Protein AF-A0A7S2HCW1-F1 (afdb_monomer_lite)

pLDDT: mean 79.16, std 16.62, range [38.16, 94.81]

Foldseek 3Di:
DDPPPVWDKDKADWDWDADPVRDIDTDIDIDTDVVLVVVCVVDPVNPSVLSVVQVNQVVCCVVVVDDDDSDDDDDPDPDDDPDDDDDDDDDCVPPDDDDDDPPPDDDDDDDDDDDDDDDDDDDDDDDDPDDD

Organism: NCBI:txid3111310

InterPro domains:
  IPR012981 PIH1, N-terminal [PF08190] (4-94)
  IPR050734 PIH1 family, Kintoun subfamily [PTHR22997] (6-120)

Radius of gyration: 25.8 Å; chains: 1; bounding box: 78×32×75 Å

Secondary structure (DSSP, 8-state):
---------EEPPPEEEE-TTS-EEEE--EE--HHHHHHHHH-TTSHHHHHHHHHHHHHHHHHHT----S-----S-S--SSSPPPP----GGGS------------------PPPPPPPPPPP--------

Structure (mmCIF, N/CA/C/O backbone):
data_AF-A0A7S2HCW1-F1
#
_entry.id   AF-A0A7S2HCW1-F1
#
loop_
_atom_site.group_PDB
_atom_site.id
_atom_site.type_symbol
_atom_site.label_atom_id
_atom_site.label_alt_id
_atom_site.label_comp_id
_atom_site.label_asym_id
_atom_site.label_entity_id
_atom_site.label_seq_id
_atom_site.pdbx_PDB_ins_code
_atom_site.Cartn_x
_atom_site.Cartn_y
_atom_site.Cartn_z
_atom_site.occupancy
_atom_site.B_iso_or_equiv
_atom_site.auth_seq_id
_atom_site.auth_comp_id
_atom_site.auth_asym_id
_atom_site.auth_atom_id
_atom_site.pdbx_PDB_model_num
ATOM 1 N N . GLU A 1 1 ? 14.611 14.682 -7.191 1.00 38.16 1 GLU A N 1
ATOM 2 C CA . GLU A 1 1 ? 13.193 14.697 -7.596 1.00 38.16 1 GLU A CA 1
ATOM 3 C C . GLU A 1 1 ? 12.911 13.319 -8.160 1.00 38.16 1 GLU A C 1
ATOM 5 O O . GLU A 1 1 ? 13.551 12.942 -9.131 1.00 38.16 1 GLU A O 1
ATOM 10 N N . MET A 1 2 ? 12.155 12.487 -7.443 1.00 43.69 2 MET A N 1
ATOM 11 C CA . MET A 1 2 ? 11.925 11.106 -7.870 1.00 43.69 2 MET A CA 1
ATOM 12 C C . MET A 1 2 ? 10.852 11.165 -8.953 1.00 43.69 2 MET A C 1
ATOM 14 O O . MET A 1 2 ? 9.729 11.579 -8.669 1.00 43.69 2 MET A O 1
ATOM 18 N N . GLU A 1 3 ? 11.212 10.833 -10.194 1.00 46.31 3 GLU A N 1
ATOM 19 C CA . GLU A 1 3 ? 10.235 10.591 -11.251 1.00 46.31 3 GLU A CA 1
ATOM 20 C C . GLU A 1 3 ? 9.254 9.544 -10.725 1.00 46.31 3 GLU A C 1
ATOM 22 O O . GLU A 1 3 ? 9.598 8.372 -10.561 1.00 46.31 3 GLU A O 1
ATOM 27 N N . CYS A 1 4 ? 8.040 9.981 -10.389 1.00 46.97 4 CYS A N 1
ATOM 28 C CA . CYS A 1 4 ? 6.943 9.082 -10.083 1.00 46.97 4 CYS A CA 1
ATOM 29 C C . CYS A 1 4 ? 6.634 8.306 -11.362 1.00 46.97 4 CYS A C 1
ATOM 31 O O . CYS A 1 4 ? 5.800 8.714 -12.169 1.00 46.97 4 CYS A O 1
ATOM 33 N N . ILE A 1 5 ? 7.325 7.181 -11.557 1.00 63.56 5 ILE A N 1
ATOM 34 C CA . ILE A 1 5 ? 6.871 6.124 -12.447 1.00 63.56 5 ILE A CA 1
ATOM 35 C C . ILE A 1 5 ? 5.423 5.857 -12.044 1.00 63.56 5 ILE A C 1
ATOM 37 O O . ILE A 1 5 ? 5.139 5.499 -10.899 1.00 63.56 5 ILE A O 1
ATOM 41 N N . ASN A 1 6 ? 4.497 6.085 -12.974 1.00 71.12 6 ASN A N 1
ATOM 42 C CA . ASN A 1 6 ? 3.094 5.738 -12.806 1.00 71.12 6 ASN A CA 1
ATOM 43 C C . ASN A 1 6 ? 2.994 4.211 -12.736 1.00 71.12 6 ASN A C 1
ATOM 45 O O . ASN A 1 6 ? 2.762 3.544 -13.742 1.00 71.12 6 ASN A O 1
ATOM 49 N N . VAL A 1 7 ? 3.229 3.650 -11.549 1.00 84.62 7 VAL A N 1
ATOM 50 C CA . VAL A 1 7 ? 3.102 2.217 -11.307 1.00 84.62 7 VAL A CA 1
ATOM 51 C C . VAL A 1 7 ? 1.609 1.887 -11.322 1.00 84.62 7 VAL A C 1
ATOM 53 O O . VAL A 1 7 ? 0.861 2.417 -10.493 1.00 84.62 7 VAL A O 1
ATOM 56 N N . PRO A 1 8 ? 1.139 1.021 -12.236 1.00 88.38 8 PRO A N 1
ATOM 57 C CA . PRO A 1 8 ? -0.231 0.542 -12.185 1.00 88.38 8 PRO A CA 1
ATOM 58 C C . PRO A 1 8 ? -0.424 -0.319 -10.931 1.00 88.38 8 PRO A C 1
ATOM 60 O O . PRO A 1 8 ? 0.322 -1.273 -10.697 1.00 88.38 8 PRO A O 1
ATOM 63 N N . VAL A 1 9 ? -1.444 0.015 -10.136 1.00 90.75 9 VAL A N 1
ATOM 64 C CA . VAL A 1 9 ? -1.814 -0.714 -8.917 1.00 90.75 9 VAL A CA 1
ATOM 65 C C . VAL A 1 9 ? -3.210 -1.304 -9.08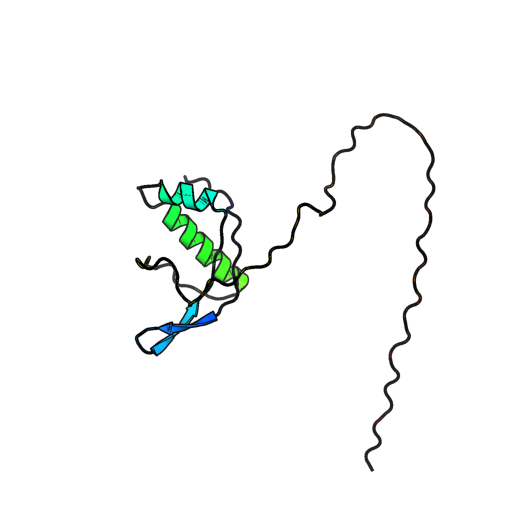5 1.00 90.75 9 VAL A C 1
ATOM 67 O O . VAL A 1 9 ? -4.173 -0.591 -9.370 1.00 90.75 9 VAL A O 1
ATOM 70 N N . SER A 1 10 ? -3.341 -2.610 -8.864 1.00 91.44 10 SER A N 1
ATOM 71 C CA . SER A 1 10 ? -4.642 -3.264 -8.747 1.00 91.44 10 SER A CA 1
ATOM 72 C C . SER A 1 10 ? -5.059 -3.316 -7.281 1.00 91.44 10 SER A C 1
ATOM 74 O O . SER A 1 10 ? -4.382 -3.924 -6.457 1.00 91.44 10 SER A O 1
ATOM 76 N N . VAL A 1 11 ? -6.177 -2.672 -6.945 1.00 92.62 11 VAL A N 1
ATOM 77 C CA . VAL A 1 11 ? -6.712 -2.655 -5.575 1.00 92.62 11 VAL A CA 1
ATOM 78 C C . VAL A 1 11 ? -7.860 -3.651 -5.436 1.00 92.62 11 VAL A C 1
ATOM 80 O O . VAL A 1 11 ? -8.840 -3.593 -6.184 1.00 92.62 11 VAL A O 1
ATOM 83 N N . GLY A 1 12 ? -7.758 -4.543 -4.459 1.00 90.75 12 GLY A N 1
ATOM 84 C CA . GLY A 1 12 ? -8.741 -5.569 -4.129 1.00 90.75 12 GLY A CA 1
ATOM 85 C C . GLY A 1 12 ? -9.890 -5.051 -3.280 1.00 90.75 12 GLY A C 1
ATOM 86 O O . GLY A 1 12 ? -9.839 -3.950 -2.738 1.00 90.75 12 GLY A O 1
ATOM 87 N N . VAL A 1 13 ? -10.929 -5.875 -3.156 1.00 90.75 13 VAL A N 1
ATOM 88 C CA . VAL A 1 13 ? -12.108 -5.571 -2.337 1.00 90.75 13 VAL A CA 1
ATOM 89 C C . VAL A 1 13 ? -11.724 -5.493 -0.859 1.00 90.75 13 VAL A C 1
ATOM 91 O O . VAL A 1 13 ? -10.982 -6.341 -0.367 1.00 90.75 13 VAL A O 1
ATOM 94 N N . GLY A 1 14 ? -12.260 -4.494 -0.153 1.00 89.88 14 GLY A N 1
ATOM 95 C CA . GLY A 1 14 ? -12.089 -4.354 1.290 1.00 89.88 14 GLY A CA 1
ATOM 96 C C . GLY A 1 14 ? -12.726 -5.514 2.050 1.00 89.88 14 GLY A C 1
ATOM 97 O O . GLY A 1 14 ? -13.916 -5.790 1.894 1.00 89.88 14 GLY A O 1
ATOM 98 N N . ARG A 1 15 ? -11.936 -6.193 2.881 1.00 90.62 15 ARG A N 1
ATOM 99 C CA . ARG A 1 15 ? -12.377 -7.324 3.707 1.00 90.62 15 ARG A CA 1
ATOM 100 C C . ARG A 1 15 ? -12.400 -6.939 5.174 1.00 90.62 15 ARG A C 1
ATOM 102 O O . ARG A 1 15 ? -11.415 -6.410 5.680 1.00 90.62 15 ARG A O 1
ATOM 109 N N . LYS A 1 16 ? -13.496 -7.252 5.866 1.00 90.38 16 LYS A N 1
ATOM 110 C CA . LYS A 1 16 ? -13.577 -7.095 7.322 1.00 90.38 16 LYS A CA 1
ATOM 111 C C . LYS A 1 16 ? -12.625 -8.079 8.000 1.00 90.38 16 LYS A C 1
ATOM 113 O O . LYS A 1 16 ? -12.569 -9.250 7.631 1.00 90.38 16 LYS A O 1
ATOM 118 N N . TRP A 1 17 ? -11.886 -7.595 8.983 1.00 87.31 17 TRP A N 1
ATOM 119 C CA . TRP A 1 17 ? -10.928 -8.359 9.766 1.00 87.31 17 TRP A CA 1
ATOM 120 C C . TRP A 1 17 ? -10.956 -7.876 11.214 1.00 87.31 17 TRP A C 1
ATOM 122 O O . TRP A 1 17 ? -11.144 -6.691 11.456 1.00 87.31 17 TRP A O 1
ATOM 132 N N . SER A 1 18 ? -10.726 -8.761 12.177 1.00 89.75 18 SER A N 1
ATOM 133 C CA . SER A 1 18 ? -10.585 -8.377 13.586 1.00 89.75 18 SER A CA 1
ATOM 134 C C . SER A 1 18 ? -9.128 -8.512 14.005 1.00 89.75 18 SER A C 1
ATOM 136 O O . SER A 1 18 ? -8.482 -9.529 13.736 1.00 89.75 18 SER A O 1
ATOM 138 N N . ASP A 1 19 ? -8.570 -7.480 14.632 1.00 83.50 19 ASP A N 1
ATOM 139 C CA . ASP A 1 19 ? -7.219 -7.581 15.179 1.00 83.50 19 ASP A CA 1
ATOM 140 C C . ASP A 1 19 ? -7.176 -8.501 16.412 1.00 83.50 19 ASP A C 1
ATOM 142 O O . ASP A 1 19 ? -8.212 -8.871 16.962 1.00 83.50 19 ASP A O 1
ATOM 146 N N . ALA A 1 20 ? -5.978 -8.847 16.891 1.00 83.06 20 ALA A N 1
ATOM 147 C CA . ALA A 1 20 ? -5.795 -9.669 18.092 1.00 83.06 20 ALA A CA 1
ATOM 148 C C . ALA A 1 20 ? -6.494 -9.093 19.342 1.00 83.06 20 ALA A C 1
ATOM 150 O O . ALA A 1 20 ? -6.797 -9.827 20.277 1.00 83.06 20 ALA A O 1
ATOM 151 N N . LYS A 1 21 ? -6.768 -7.782 19.350 1.00 87.19 21 LYS A N 1
ATOM 152 C CA . LYS A 1 21 ? -7.500 -7.069 20.410 1.00 87.19 21 LYS A CA 1
ATOM 153 C C . LYS A 1 21 ? -9.020 -7.007 20.191 1.00 87.19 21 LYS A C 1
ATOM 155 O O . LYS A 1 21 ? -9.708 -6.331 20.946 1.00 87.19 21 LYS A O 1
ATOM 160 N N . GLY A 1 22 ? -9.542 -7.649 19.146 1.00 84.56 22 GLY A N 1
ATOM 161 C CA . GLY A 1 22 ? -10.968 -7.650 18.806 1.00 84.56 22 GLY A CA 1
ATOM 162 C C . GLY A 1 22 ? -11.467 -6.384 18.103 1.00 84.56 22 GLY A C 1
ATOM 163 O O . GLY A 1 22 ? -12.653 -6.284 17.811 1.00 84.56 22 GLY A O 1
ATOM 164 N N . THR A 1 23 ? -10.594 -5.420 17.800 1.00 89.50 23 THR A N 1
ATOM 165 C CA . THR A 1 23 ? -10.974 -4.211 17.057 1.00 89.50 23 THR A CA 1
ATOM 166 C C . THR A 1 23 ? -11.240 -4.544 15.591 1.00 89.50 23 THR A C 1
ATOM 168 O O . THR A 1 23 ? -10.416 -5.199 14.945 1.00 89.50 23 THR A O 1
ATOM 171 N N . GLU A 1 24 ? -12.375 -4.083 15.065 1.00 90.56 24 GLU A N 1
ATOM 172 C CA . GLU A 1 24 ? -12.711 -4.215 13.649 1.00 90.56 24 GLU A CA 1
ATOM 173 C C . GLU A 1 24 ? -11.764 -3.375 12.782 1.00 90.56 24 GLU A C 1
ATOM 175 O O . GLU A 1 24 ? -11.488 -2.207 13.050 1.00 90.56 24 GLU A O 1
ATOM 180 N N . ALA A 1 25 ? -11.270 -3.987 11.716 1.00 90.19 25 ALA A N 1
ATOM 181 C CA . ALA A 1 25 ? -10.374 -3.414 10.731 1.00 90.19 25 ALA A CA 1
ATOM 182 C C . ALA A 1 25 ? -10.817 -3.839 9.327 1.00 90.19 25 ALA 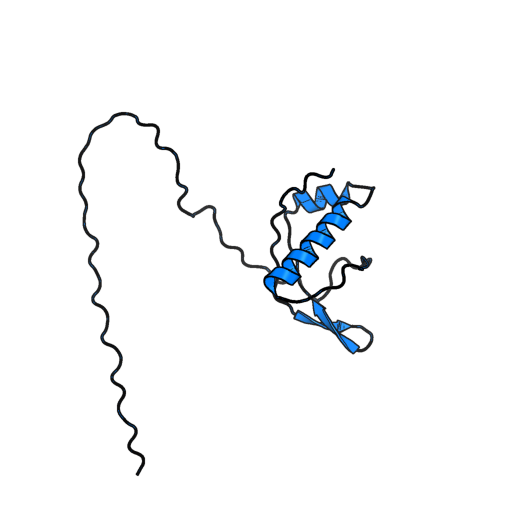A C 1
ATOM 184 O O . ALA A 1 25 ? -11.520 -4.833 9.144 1.00 90.19 25 ALA A O 1
ATOM 185 N N . THR A 1 26 ? -10.388 -3.090 8.313 1.00 91.44 26 THR A N 1
ATOM 186 C CA . THR A 1 26 ? -10.601 -3.459 6.909 1.00 91.44 26 THR A CA 1
ATOM 187 C C . THR A 1 26 ? -9.257 -3.677 6.230 1.00 91.44 26 THR A C 1
ATOM 189 O O . THR A 1 26 ? -8.352 -2.857 6.367 1.00 91.44 26 THR A O 1
ATOM 192 N N . VAL A 1 27 ? -9.124 -4.786 5.507 1.00 92.69 27 VAL A N 1
ATOM 193 C CA . VAL A 1 27 ? -7.916 -5.168 4.770 1.00 92.69 27 VAL A CA 1
ATOM 194 C C . VAL A 1 27 ? -8.157 -4.976 3.278 1.00 92.69 27 VAL A C 1
ATOM 196 O O . VAL A 1 27 ? -9.167 -5.444 2.751 1.00 92.69 27 VAL A O 1
ATOM 199 N N . TYR A 1 28 ? -7.214 -4.319 2.607 1.00 93.12 28 TYR A N 1
ATOM 200 C CA . TYR A 1 28 ? -7.208 -4.118 1.160 1.00 93.12 28 TYR A CA 1
ATOM 201 C C . TYR A 1 28 ? -5.931 -4.707 0.566 1.00 93.12 28 TYR A C 1
ATOM 203 O O . TYR A 1 28 ? -4.837 -4.425 1.050 1.00 93.12 28 TYR A O 1
ATOM 211 N N . ASP A 1 29 ? -6.070 -5.474 -0.513 1.00 93.06 29 ASP A N 1
ATOM 212 C CA . ASP A 1 29 ? -4.928 -6.045 -1.228 1.00 93.06 29 ASP A CA 1
ATOM 213 C C . ASP A 1 29 ? -4.528 -5.115 -2.378 1.00 93.06 29 ASP A C 1
ATOM 215 O O . ASP A 1 29 ? -5.295 -4.943 -3.326 1.00 93.06 29 ASP A O 1
ATOM 219 N N . CYS A 1 30 ? -3.339 -4.520 -2.319 1.00 92.31 30 CYS A N 1
ATOM 220 C CA . CYS A 1 30 ? -2.792 -3.695 -3.399 1.00 92.31 30 CYS A CA 1
ATOM 221 C C . CYS A 1 30 ? -1.702 -4.481 -4.130 1.00 92.31 30 CYS A C 1
ATOM 223 O O . CYS A 1 30 ? -0.658 -4.777 -3.555 1.00 92.31 30 CYS A O 1
ATOM 225 N N . ILE A 1 31 ? -1.958 -4.841 -5.385 1.00 91.69 31 ILE A N 1
ATOM 226 C CA . ILE A 1 31 ? -1.081 -5.680 -6.204 1.00 91.69 31 ILE A CA 1
ATOM 227 C C . ILE A 1 31 ? -0.379 -4.811 -7.242 1.00 91.69 31 ILE A C 1
ATOM 229 O O . ILE A 1 31 ? -1.017 -4.015 -7.934 1.00 91.69 31 ILE A O 1
ATOM 233 N N . VAL A 1 32 ? 0.930 -5.003 -7.370 1.00 91.75 32 VAL A N 1
ATOM 234 C CA . VAL A 1 32 ? 1.790 -4.329 -8.348 1.00 91.75 32 VAL A CA 1
ATOM 235 C C . VAL A 1 32 ? 2.612 -5.348 -9.133 1.00 91.75 32 VAL A C 1
ATOM 237 O O . VAL A 1 32 ? 2.654 -6.530 -8.788 1.00 91.75 32 VAL A O 1
ATOM 240 N N . SER A 1 33 ? 3.265 -4.890 -10.203 1.00 90.56 33 SER A N 1
ATOM 241 C CA . SER A 1 33 ? 4.176 -5.730 -10.984 1.00 90.56 33 SER A CA 1
ATOM 242 C C . SER A 1 33 ? 5.308 -6.284 -10.103 1.00 90.56 33 SER A C 1
ATOM 244 O O . SER A 1 33 ? 5.894 -5.525 -9.324 1.00 90.56 33 SER A O 1
ATOM 246 N N . PRO A 1 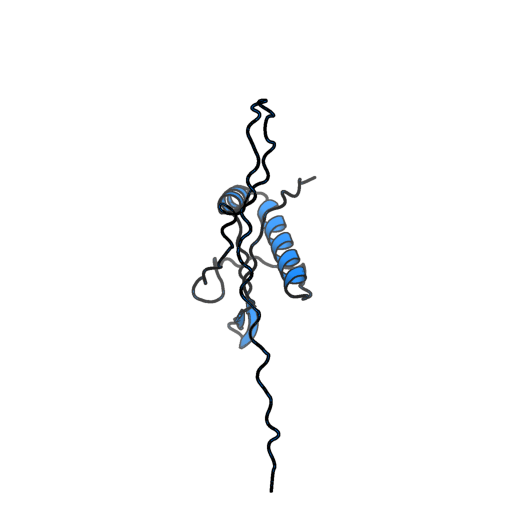34 ? 5.676 -7.571 -10.245 1.00 91.75 34 PRO A N 1
ATOM 247 C CA . PRO A 1 34 ? 6.754 -8.170 -9.460 1.00 91.75 34 PRO A CA 1
ATOM 248 C C . PRO A 1 34 ? 8.101 -7.474 -9.686 1.00 91.75 34 PRO A C 1
ATOM 250 O O . PRO A 1 34 ? 8.885 -7.372 -8.751 1.00 91.75 34 PRO A O 1
ATOM 253 N N . VAL A 1 35 ? 8.348 -6.924 -10.881 1.00 91.50 35 VAL A N 1
ATOM 254 C CA . VAL A 1 35 ? 9.581 -6.172 -11.182 1.00 91.50 35 VAL A CA 1
ATOM 255 C C . VAL A 1 35 ? 9.720 -4.964 -10.250 1.00 91.50 35 VAL A C 1
ATOM 257 O O . VAL A 1 35 ? 10.771 -4.744 -9.655 1.00 91.50 35 VAL A O 1
ATOM 260 N N . VAL A 1 36 ? 8.616 -4.248 -10.024 1.00 90.31 36 VAL A N 1
ATOM 261 C CA . VAL A 1 36 ? 8.579 -3.088 -9.125 1.00 90.31 36 VAL A CA 1
ATOM 262 C C . VAL A 1 36 ? 8.861 -3.500 -7.679 1.00 90.31 36 VAL A C 1
ATOM 264 O O . VAL A 1 36 ? 9.550 -2.780 -6.962 1.00 90.31 36 VAL A O 1
ATOM 267 N N . MET A 1 37 ? 8.384 -4.675 -7.251 1.00 90.31 37 MET A N 1
ATOM 268 C CA . MET A 1 37 ? 8.721 -5.214 -5.927 1.00 90.31 37 MET A CA 1
ATOM 269 C C . MET A 1 37 ? 10.199 -5.559 -5.817 1.00 90.31 37 MET A C 1
ATOM 271 O O . MET A 1 37 ? 10.834 -5.160 -4.845 1.00 90.31 37 MET A O 1
ATOM 275 N N . THR A 1 38 ? 10.770 -6.222 -6.825 1.00 91.94 38 THR A N 1
ATOM 276 C CA . THR A 1 38 ? 12.195 -6.570 -6.799 1.00 91.94 38 THR A CA 1
ATOM 277 C C . THR A 1 38 ? 13.095 -5.341 -6.757 1.00 91.94 38 THR A C 1
ATOM 279 O O . THR A 1 38 ? 14.130 -5.368 -6.099 1.00 91.94 38 THR A O 1
ATOM 282 N N . ASP A 1 39 ? 12.713 -4.249 -7.417 1.00 89.62 39 ASP A N 1
ATOM 283 C CA . ASP A 1 39 ? 13.502 -3.018 -7.406 1.00 89.62 39 ASP A CA 1
ATOM 284 C C . ASP A 1 39 ? 13.340 -2.256 -6.088 1.00 89.62 39 ASP A C 1
ATOM 286 O O . ASP A 1 39 ? 14.327 -1.783 -5.525 1.00 89.62 39 ASP A O 1
ATOM 290 N N . ALA A 1 40 ? 12.131 -2.236 -5.521 1.00 88.62 40 ALA A N 1
ATOM 291 C CA . ALA A 1 40 ? 11.893 -1.674 -4.196 1.00 88.62 40 ALA A CA 1
ATOM 292 C C . ALA A 1 40 ? 12.603 -2.456 -3.078 1.00 88.62 40 ALA A C 1
ATOM 294 O O . ALA A 1 40 ? 12.969 -1.877 -2.059 1.00 88.62 40 ALA A O 1
ATOM 295 N N . GLU A 1 41 ? 12.801 -3.765 -3.233 1.00 88.62 41 GLU A N 1
ATOM 296 C CA . GLU A 1 41 ? 13.553 -4.591 -2.283 1.00 88.62 41 GLU A CA 1
ATOM 297 C C . GLU A 1 41 ? 15.062 -4.345 -2.327 1.00 88.62 41 GLU A C 1
ATOM 299 O O . GLU A 1 41 ? 15.705 -4.421 -1.280 1.00 88.62 41 GLU A O 1
ATOM 304 N N . LYS A 1 42 ? 15.614 -4.026 -3.504 1.00 90.75 42 LYS A N 1
ATOM 305 C CA . LYS A 1 42 ? 17.034 -3.674 -3.675 1.00 90.75 42 LYS A CA 1
ATOM 306 C C . LYS A 1 42 ? 17.363 -2.285 -3.128 1.00 90.75 42 LYS A C 1
ATOM 308 O O . LYS A 1 42 ? 18.516 -2.036 -2.782 1.00 90.75 42 LYS A O 1
ATOM 313 N N . ASP A 1 43 ? 16.381 -1.387 -3.062 1.00 88.81 43 ASP A N 1
ATOM 314 C CA . ASP A 1 43 ? 16.563 -0.051 -2.501 1.00 88.81 43 ASP A CA 1
ATOM 315 C C . ASP A 1 43 ? 16.755 -0.105 -0.976 1.00 88.81 43 ASP A C 1
ATOM 317 O O . ASP A 1 43 ? 15.830 -0.361 -0.199 1.00 88.81 43 ASP A O 1
ATOM 321 N N . THR A 1 44 ? 17.980 0.178 -0.538 1.00 87.81 44 THR A N 1
ATOM 322 C CA . THR A 1 44 ? 18.369 0.205 0.877 1.00 87.81 44 THR A CA 1
ATOM 323 C C . THR A 1 44 ? 17.918 1.471 1.599 1.00 87.81 44 THR A C 1
ATOM 325 O O . THR A 1 44 ? 17.834 1.466 2.827 1.00 87.81 44 THR A O 1
ATOM 328 N N . THR A 1 45 ? 17.598 2.545 0.870 1.00 87.69 45 THR A N 1
ATOM 329 C CA . THR A 1 45 ? 17.137 3.810 1.462 1.00 87.69 45 THR A CA 1
ATOM 330 C C . THR A 1 45 ? 15.693 3.724 1.955 1.00 87.69 45 THR A C 1
ATOM 332 O O . THR A 1 45 ? 15.286 4.499 2.817 1.00 87.69 45 THR A O 1
ATOM 335 N N . GLY A 1 46 ? 14.916 2.771 1.425 1.00 84.12 46 GLY A N 1
ATOM 336 C CA . GLY A 1 46 ? 13.503 2.582 1.746 1.00 84.12 46 GLY A CA 1
ATOM 337 C C . GLY A 1 46 ? 12.571 3.608 1.097 1.00 84.12 46 GLY A C 1
ATOM 338 O O . GLY A 1 46 ? 11.360 3.525 1.306 1.00 84.12 46 GLY A O 1
ATOM 339 N N . THR A 1 47 ? 13.097 4.533 0.288 1.00 88.00 47 THR A N 1
ATOM 340 C CA . THR A 1 47 ? 12.295 5.554 -0.401 1.00 88.00 47 THR A CA 1
ATOM 341 C C . THR A 1 47 ? 11.350 4.938 -1.426 1.00 88.00 47 THR A C 1
ATOM 343 O O . THR A 1 47 ? 10.184 5.327 -1.487 1.00 88.00 47 THR A O 1
ATOM 346 N N . ALA A 1 48 ? 11.785 3.910 -2.159 1.00 88.44 48 ALA A N 1
ATOM 347 C CA . ALA A 1 48 ? 10.924 3.196 -3.099 1.00 88.44 48 ALA A CA 1
ATOM 348 C C . ALA A 1 48 ? 9.742 2.512 -2.389 1.00 88.44 48 ALA A C 1
ATOM 350 O O . ALA A 1 48 ? 8.600 2.593 -2.845 1.00 88.44 48 ALA A O 1
ATOM 351 N N . LYS A 1 49 ? 9.996 1.875 -1.237 1.00 88.81 49 LYS A N 1
ATOM 352 C CA . LYS A 1 49 ? 8.950 1.221 -0.431 1.00 88.81 49 LYS A CA 1
ATOM 353 C C . LYS A 1 49 ? 7.969 2.233 0.153 1.00 88.81 49 LYS A C 1
ATOM 355 O O . LYS A 1 49 ? 6.766 1.974 0.138 1.00 88.81 49 LYS A O 1
ATOM 360 N N . ASP A 1 50 ? 8.465 3.372 0.634 1.00 90.94 50 ASP A N 1
ATOM 361 C CA . ASP A 1 50 ? 7.614 4.445 1.150 1.00 90.94 50 ASP A CA 1
ATOM 362 C C . ASP A 1 50 ? 6.719 5.030 0.049 1.00 90.94 50 ASP A C 1
ATOM 364 O O . ASP A 1 50 ? 5.497 5.087 0.208 1.00 90.94 50 ASP A O 1
ATOM 368 N N . GLY A 1 51 ? 7.294 5.339 -1.116 1.00 90.50 51 GLY A N 1
ATOM 369 C CA . GLY A 1 51 ? 6.544 5.811 -2.280 1.00 90.50 51 GLY A CA 1
ATOM 370 C C . GLY A 1 51 ? 5.442 4.838 -2.714 1.00 90.50 51 GLY A C 1
ATOM 371 O O . GLY A 1 51 ? 4.312 5.253 -2.970 1.00 90.50 51 GLY A O 1
ATOM 372 N N . LEU A 1 52 ? 5.720 3.531 -2.716 1.00 91.56 52 LEU A N 1
ATOM 373 C CA . LEU A 1 52 ? 4.724 2.499 -3.028 1.00 91.56 52 LEU A CA 1
ATOM 374 C C . LEU A 1 52 ? 3.578 2.443 -2.014 1.00 91.56 52 LEU A C 1
ATOM 376 O O . LEU A 1 52 ? 2.423 2.267 -2.403 1.00 91.56 52 LEU A O 1
ATOM 380 N N . CYS A 1 53 ? 3.870 2.612 -0.726 1.00 92.50 53 CYS A N 1
ATOM 381 C CA . CYS A 1 53 ? 2.840 2.637 0.310 1.00 92.50 53 CYS A CA 1
ATOM 382 C C . CYS A 1 53 ? 1.957 3.881 0.187 1.00 92.50 53 CYS A C 1
ATOM 384 O O . CYS A 1 53 ? 0.732 3.776 0.251 1.00 92.50 53 CYS A O 1
ATOM 386 N N . GLN A 1 54 ? 2.555 5.049 -0.055 1.00 92.75 54 GLN A N 1
ATOM 387 C CA . GLN A 1 54 ? 1.811 6.287 -0.290 1.00 92.75 54 GLN A CA 1
ATOM 388 C C . GLN A 1 54 ? 0.916 6.185 -1.528 1.00 92.75 54 GLN A C 1
ATOM 390 O O . GLN A 1 54 ? -0.245 6.608 -1.489 1.00 92.75 54 GLN A O 1
ATOM 395 N N . LEU A 1 55 ? 1.428 5.569 -2.596 1.00 92.25 55 LEU A N 1
ATOM 396 C CA . LEU A 1 55 ? 0.670 5.291 -3.808 1.00 92.25 55 LEU A CA 1
ATOM 397 C C . LEU A 1 55 ? -0.513 4.361 -3.511 1.00 92.25 55 LEU A C 1
ATOM 399 O O . LEU A 1 55 ? -1.648 4.685 -3.852 1.00 92.25 55 LEU A O 1
ATOM 403 N N . ALA A 1 56 ? -0.281 3.244 -2.820 1.00 92.94 56 ALA A N 1
ATOM 404 C CA . ALA A 1 56 ? -1.333 2.304 -2.440 1.00 92.94 56 ALA A CA 1
ATOM 405 C C . ALA A 1 56 ? -2.441 2.978 -1.611 1.00 92.94 56 ALA A C 1
ATOM 407 O O . ALA A 1 56 ? -3.622 2.812 -1.922 1.00 92.94 56 ALA A O 1
ATOM 408 N N . LEU A 1 57 ? -2.076 3.800 -0.620 1.00 94.25 57 LEU A N 1
ATOM 409 C CA . LEU A 1 57 ? -3.033 4.587 0.166 1.00 94.25 57 LEU A CA 1
ATOM 410 C C . LEU A 1 57 ? -3.874 5.498 -0.737 1.00 94.25 57 LEU A C 1
ATOM 412 O O . LEU A 1 57 ? -5.099 5.487 -0.644 1.00 94.25 57 LEU A O 1
ATOM 416 N N . GLN A 1 58 ? -3.240 6.224 -1.663 1.00 93.56 58 GLN A N 1
ATOM 417 C CA . GLN A 1 58 ? -3.936 7.108 -2.601 1.00 93.56 58 GLN A CA 1
ATOM 418 C C . GLN A 1 58 ? -4.947 6.359 -3.483 1.00 93.56 58 GLN A C 1
ATOM 420 O O . GLN A 1 58 ? -6.067 6.836 -3.694 1.00 93.56 58 GLN A O 1
ATOM 425 N N . TYR A 1 59 ? -4.579 5.183 -3.996 1.00 93.44 59 TYR A N 1
ATOM 426 C CA . TYR A 1 59 ? -5.478 4.370 -4.816 1.00 93.44 59 TYR A CA 1
ATOM 427 C C . TYR A 1 59 ? -6.665 3.830 -4.013 1.00 93.44 59 TYR A C 1
ATOM 429 O O . TYR A 1 59 ? -7.787 3.828 -4.522 1.00 93.44 59 TYR A O 1
ATOM 437 N N . VAL A 1 60 ? -6.453 3.402 -2.764 1.00 94.75 60 VAL A N 1
ATOM 438 C CA . VAL A 1 60 ? -7.540 2.939 -1.885 1.00 94.75 60 VAL A CA 1
ATOM 439 C C . VAL A 1 60 ? -8.504 4.082 -1.569 1.00 94.75 60 VAL A C 1
ATOM 441 O O . VAL A 1 60 ? -9.714 3.903 -1.712 1.00 94.75 60 VAL A O 1
ATOM 444 N N . GLU A 1 61 ? -7.993 5.263 -1.210 1.00 94.81 61 GLU A N 1
ATOM 445 C CA . GLU A 1 61 ? -8.820 6.451 -0.961 1.00 94.81 61 GLU A CA 1
ATOM 446 C C . GLU A 1 61 ? -9.659 6.821 -2.183 1.00 94.81 61 GLU A C 1
ATOM 448 O O . GLU A 1 61 ? -10.862 7.039 -2.065 1.00 94.81 61 GLU A O 1
ATOM 453 N N . THR A 1 62 ? -9.046 6.828 -3.369 1.00 93.81 62 THR A N 1
ATOM 454 C CA . THR A 1 62 ? -9.734 7.189 -4.616 1.00 93.81 62 THR A CA 1
ATOM 455 C C . THR A 1 62 ? -10.795 6.153 -4.989 1.00 93.81 62 THR A C 1
ATOM 457 O O . THR A 1 62 ? -11.903 6.510 -5.383 1.00 93.81 62 THR A O 1
ATOM 460 N N . LYS A 1 63 ? -10.488 4.858 -4.847 1.00 94.12 63 LYS A N 1
ATOM 461 C CA . LYS A 1 63 ? -11.387 3.770 -5.255 1.00 94.12 63 LYS A CA 1
ATOM 462 C C . LYS A 1 63 ? -12.581 3.599 -4.321 1.00 94.12 63 LYS A C 1
ATOM 464 O O . LYS A 1 63 ? -13.678 3.310 -4.792 1.00 94.12 63 LYS A O 1
ATOM 469 N N . TYR A 1 64 ? -12.366 3.742 -3.016 1.00 94.62 64 TYR A N 1
ATOM 470 C CA . TYR A 1 64 ? -13.397 3.509 -2.002 1.00 94.62 64 TYR A CA 1
ATOM 471 C C . TYR A 1 64 ? -13.961 4.796 -1.397 1.00 94.62 64 TYR A C 1
ATOM 473 O O . TYR A 1 64 ? -14.848 4.718 -0.553 1.00 94.62 64 TYR A O 1
ATOM 481 N N . SER A 1 65 ? -13.486 5.969 -1.831 1.00 93.38 65 SER A N 1
ATOM 482 C CA . SER A 1 65 ? -13.878 7.277 -1.282 1.00 93.38 65 SER A CA 1
ATOM 483 C C . SER A 1 65 ? -13.726 7.356 0.243 1.00 93.38 65 SER A C 1
ATOM 485 O O . SER A 1 65 ? -14.526 7.981 0.935 1.00 93.38 65 SER A O 1
ATOM 487 N N . VAL A 1 66 ? -12.692 6.700 0.775 1.00 93.06 66 VAL A N 1
ATOM 488 C CA . VAL A 1 66 ? -12.355 6.705 2.205 1.00 93.06 66 VAL A CA 1
ATOM 489 C C . VAL A 1 66 ? -11.226 7.695 2.479 1.00 93.06 66 VAL A C 1
ATOM 491 O O . VAL A 1 66 ? -10.468 8.046 1.579 1.00 93.06 66 VAL A O 1
ATOM 494 N N . ARG A 1 67 ? -11.099 8.142 3.731 1.00 93.81 67 ARG A N 1
ATOM 495 C CA . ARG A 1 67 ? -9.958 8.941 4.197 1.00 93.81 67 ARG A CA 1
ATOM 496 C C . ARG A 1 67 ? -9.046 8.061 5.040 1.00 93.81 67 ARG A C 1
ATOM 498 O O . ARG A 1 67 ? -9.512 7.480 6.018 1.00 93.81 67 ARG A O 1
ATOM 505 N N . LEU A 1 68 ? -7.776 7.955 4.660 1.00 93.44 68 LEU A N 1
ATOM 506 C CA . LEU A 1 68 ? -6.766 7.182 5.374 1.00 93.44 68 LEU A CA 1
ATOM 507 C C . LEU A 1 68 ? -5.725 8.123 5.986 1.00 93.44 68 LEU A C 1
ATOM 509 O O . LEU A 1 68 ? -5.390 9.169 5.428 1.00 93.44 68 LEU A O 1
ATOM 513 N N . ASP A 1 69 ? -5.202 7.746 7.151 1.00 93.81 69 ASP A N 1
ATOM 514 C CA . ASP A 1 69 ? -4.068 8.456 7.736 1.00 93.81 69 ASP A CA 1
ATOM 515 C C . ASP A 1 69 ? -2.804 8.158 6.916 1.00 93.81 69 ASP A C 1
ATOM 517 O O . ASP A 1 69 ? -2.536 7.019 6.527 1.00 93.81 69 ASP A O 1
ATOM 521 N N . ARG A 1 70 ? -2.014 9.198 6.655 1.00 92.38 70 ARG A N 1
ATOM 522 C CA . ARG A 1 70 ? -0.728 9.098 5.957 1.00 92.38 70 ARG A CA 1
ATOM 523 C C . ARG A 1 70 ? 0.397 8.652 6.880 1.00 92.38 70 ARG A C 1
ATOM 525 O O . ARG A 1 70 ? 1.466 8.284 6.405 1.00 92.38 70 ARG A O 1
ATOM 532 N N . ARG A 1 71 ? 0.167 8.640 8.191 1.00 93.00 71 ARG A N 1
ATOM 533 C CA . ARG A 1 71 ? 1.073 8.044 9.171 1.00 93.00 71 ARG A CA 1
ATOM 534 C C . ARG A 1 71 ? 0.808 6.547 9.244 1.00 93.00 71 ARG A C 1
ATOM 536 O O . ARG A 1 71 ? -0.181 6.107 9.821 1.00 93.00 71 ARG A O 1
ATOM 543 N N . TYR A 1 72 ? 1.719 5.756 8.693 1.00 92.62 72 TYR A N 1
ATOM 544 C CA . TYR A 1 72 ? 1.615 4.301 8.707 1.00 92.62 72 TYR A CA 1
ATOM 545 C C . TYR A 1 72 ? 2.884 3.654 9.272 1.00 92.62 72 TYR A C 1
ATOM 547 O O . TYR A 1 72 ? 3.919 4.291 9.467 1.00 92.62 72 TYR A O 1
ATOM 555 N N . LYS A 1 73 ? 2.781 2.361 9.582 1.00 91.56 73 LYS A N 1
ATOM 556 C CA . LYS A 1 73 ? 3.906 1.508 9.976 1.00 91.56 73 LYS A CA 1
ATOM 557 C C . LYS A 1 73 ? 3.908 0.277 9.090 1.00 91.56 73 LYS A C 1
ATOM 559 O O . LYS A 1 73 ? 2.839 -0.221 8.752 1.00 91.56 73 LYS A O 1
ATOM 564 N N . LEU A 1 74 ? 5.095 -0.232 8.780 1.00 89.12 74 LEU A N 1
ATOM 565 C CA . LEU A 1 74 ? 5.272 -1.488 8.058 1.00 89.12 74 LEU A CA 1
ATOM 566 C C 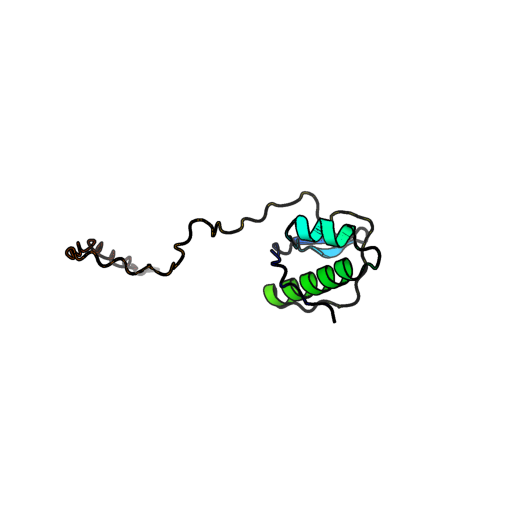. LEU A 1 74 ? 5.469 -2.633 9.060 1.00 89.12 74 LEU A C 1
ATOM 568 O O . LEU A 1 74 ? 6.500 -2.680 9.738 1.00 89.12 74 LEU A O 1
ATOM 572 N N . PRO A 1 75 ? 4.492 -3.545 9.212 1.00 89.00 75 PRO A N 1
ATOM 573 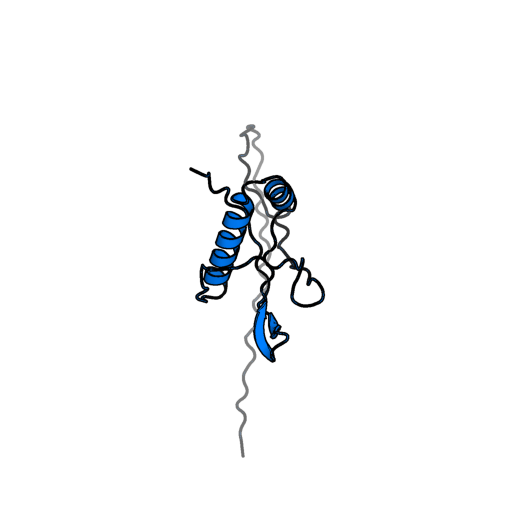C CA . PRO A 1 75 ? 4.668 -4.732 10.035 1.00 89.00 75 PRO A CA 1
ATOM 574 C C . PRO A 1 75 ? 5.720 -5.665 9.425 1.00 89.00 75 PRO A C 1
ATOM 576 O O . PRO A 1 75 ? 5.900 -5.707 8.214 1.00 89.00 75 PRO A O 1
ATOM 579 N N . LYS A 1 76 ? 6.357 -6.495 10.260 1.00 86.94 76 LYS A N 1
ATOM 580 C CA . LYS A 1 76 ? 7.252 -7.571 9.785 1.00 86.94 76 LYS A CA 1
ATOM 581 C C . LYS A 1 76 ? 6.502 -8.738 9.122 1.00 86.94 76 LYS A C 1
ATOM 583 O O . LYS A 1 76 ? 7.129 -9.635 8.573 1.00 86.94 76 LYS A O 1
ATOM 588 N N . ALA A 1 77 ? 5.174 -8.758 9.226 1.00 85.69 77 ALA A N 1
ATOM 589 C CA . ALA A 1 77 ? 4.341 -9.774 8.599 1.00 85.69 77 ALA A CA 1
ATOM 590 C C . ALA A 1 77 ? 4.265 -9.538 7.085 1.00 85.69 77 ALA A C 1
ATOM 592 O O . ALA A 1 77 ? 4.028 -8.415 6.653 1.00 85.69 77 ALA A O 1
ATOM 593 N N . GLN A 1 78 ? 4.413 -10.604 6.296 1.00 86.25 78 GLN A N 1
ATOM 594 C CA . GLN A 1 78 ? 4.365 -10.521 4.832 1.00 86.25 78 GLN A CA 1
ATOM 595 C C . GLN A 1 78 ? 2.952 -10.279 4.290 1.00 86.25 78 GLN A C 1
ATOM 597 O O . GLN A 1 78 ? 2.789 -9.647 3.252 1.00 86.25 78 GLN A O 1
ATOM 602 N N . TYR A 1 79 ? 1.925 -10.785 4.977 1.00 89.00 79 TYR A N 1
ATOM 603 C CA . TYR A 1 79 ? 0.544 -10.679 4.523 1.00 89.00 79 TYR A CA 1
ATOM 604 C C . TYR A 1 79 ? -0.441 -10.691 5.696 1.00 89.00 79 TYR A C 1
ATOM 606 O O . TYR A 1 79 ? -0.195 -11.313 6.732 1.00 89.00 79 TYR A O 1
ATOM 614 N N . LYS A 1 80 ? -1.573 -10.000 5.528 1.00 87.38 80 LYS A N 1
ATOM 615 C CA . LYS A 1 80 ? -2.673 -9.917 6.499 1.00 87.38 80 LYS A CA 1
ATOM 616 C C . LYS A 1 80 ? -3.969 -10.334 5.802 1.00 87.38 80 LYS A C 1
ATOM 618 O O . LYS A 1 80 ? -4.190 -9.960 4.659 1.00 87.38 80 LYS A O 1
ATOM 623 N N . GLY A 1 81 ? -4.845 -11.064 6.497 1.00 78.00 81 GLY A N 1
ATOM 624 C CA . GLY A 1 81 ? -6.177 -11.406 5.971 1.00 78.00 81 GLY A CA 1
ATOM 625 C C . GLY A 1 81 ? -6.349 -12.834 5.435 1.00 78.00 81 GLY A C 1
ATOM 626 O O . GLY A 1 81 ? -7.200 -13.058 4.577 1.00 78.00 81 GLY A O 1
ATOM 627 N N . GLY A 1 82 ? -5.579 -13.806 5.938 1.00 81.31 82 GLY A N 1
ATOM 628 C CA . GLY A 1 82 ? -5.764 -15.229 5.619 1.00 81.31 82 GLY A CA 1
ATOM 629 C C . GLY A 1 82 ? -5.133 -15.635 4.278 1.00 81.31 82 GLY A C 1
ATOM 630 O O . GLY A 1 82 ? -3.994 -15.251 4.031 1.00 81.31 82 GLY A O 1
ATOM 631 N N . PRO A 1 83 ? -5.801 -16.433 3.425 1.00 84.00 83 PRO A N 1
ATOM 632 C CA . PRO A 1 83 ? -5.285 -16.767 2.098 1.00 84.00 83 PRO A CA 1
ATOM 633 C C . PRO A 1 83 ? -5.334 -15.568 1.132 1.00 84.00 83 PRO A C 1
ATOM 635 O O . PRO A 1 83 ? -6.172 -14.664 1.251 1.00 84.00 83 PRO A O 1
ATOM 638 N N . VAL A 1 84 ? -4.420 -15.558 0.157 1.00 85.06 84 VAL A N 1
ATOM 639 C CA . VAL A 1 84 ? -4.380 -14.557 -0.921 1.00 85.06 84 VAL A CA 1
ATOM 640 C C . VAL A 1 84 ? -5.505 -14.840 -1.913 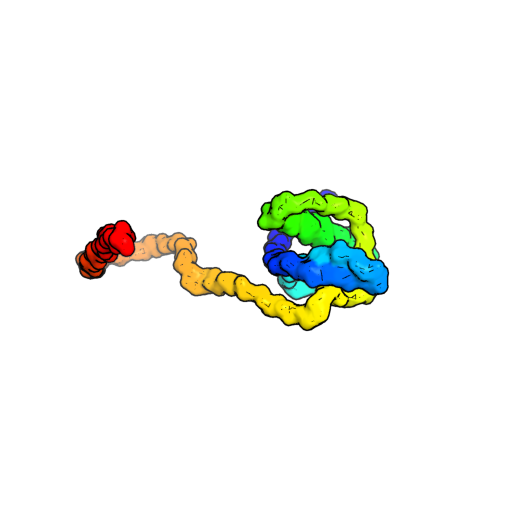1.00 85.06 84 VAL A C 1
ATOM 642 O O . VAL A 1 84 ? -5.583 -15.931 -2.474 1.00 85.06 84 VAL A O 1
ATOM 645 N N . ILE A 1 85 ? -6.390 -13.862 -2.120 1.00 84.19 85 ILE A N 1
ATOM 646 C CA . ILE A 1 85 ? -7.505 -13.987 -3.065 1.00 84.19 85 ILE A CA 1
ATOM 647 C C . ILE A 1 85 ? -7.035 -13.509 -4.444 1.00 84.19 85 ILE A C 1
ATOM 649 O O . ILE A 1 85 ? -6.515 -12.396 -4.553 1.00 84.19 85 ILE A O 1
ATOM 653 N N . PRO A 1 86 ? -7.231 -14.300 -5.514 1.00 85.75 86 PRO A N 1
ATOM 654 C CA . PRO A 1 86 ? -6.847 -13.878 -6.852 1.00 85.75 86 PRO A CA 1
ATOM 655 C C . PRO A 1 86 ? -7.699 -12.690 -7.317 1.00 85.75 86 PRO A C 1
ATOM 657 O O . PRO A 1 86 ? -8.929 -12.719 -7.254 1.00 85.75 86 PRO A O 1
ATOM 660 N N . GLN A 1 87 ? -7.045 -11.654 -7.841 1.00 85.75 87 GLN A N 1
ATOM 661 C CA . GLN A 1 87 ? -7.716 -10.526 -8.485 1.00 85.75 87 GLN A CA 1
ATOM 662 C C . GLN A 1 87 ? -7.820 -10.782 -9.988 1.00 85.75 87 GLN A C 1
ATOM 664 O O . GLN A 1 87 ? -6.816 -10.977 -10.671 1.00 85.75 87 GLN A O 1
ATOM 669 N N . ARG A 1 88 ? -9.048 -10.790 -10.519 1.00 83.50 88 ARG A N 1
ATOM 670 C CA . ARG A 1 88 ? -9.282 -10.951 -11.959 1.00 83.50 88 ARG A CA 1
ATOM 671 C C . ARG A 1 88 ? -9.085 -9.605 -12.649 1.00 83.50 88 ARG A C 1
ATOM 673 O O . ARG A 1 88 ? -9.887 -8.693 -12.461 1.00 83.50 88 ARG A O 1
ATOM 680 N N . VAL A 1 89 ? -8.032 -9.504 -13.451 1.00 81.25 89 VAL A N 1
ATOM 681 C CA . VAL A 1 89 ? -7.744 -8.335 -14.289 1.00 81.25 89 VAL A CA 1
ATOM 682 C C . VAL A 1 89 ? -8.216 -8.623 -15.715 1.00 81.25 89 VAL A C 1
ATOM 684 O O . VAL A 1 89 ? -8.244 -9.778 -16.145 1.00 81.25 89 VAL A O 1
ATOM 687 N N . ARG A 1 90 ? -8.648 -7.585 -16.437 1.00 82.19 90 ARG A N 1
ATOM 688 C CA . ARG A 1 90 ? -9.023 -7.721 -17.848 1.00 82.19 90 ARG A CA 1
ATOM 689 C C . ARG A 1 90 ? -7.777 -8.001 -18.684 1.00 82.19 90 ARG A C 1
ATOM 691 O O . ARG A 1 90 ? -6.767 -7.323 -18.526 1.00 82.19 90 ARG A O 1
ATOM 698 N N . ASP A 1 91 ? -7.876 -8.987 -19.569 1.00 82.50 91 ASP A N 1
ATOM 699 C CA . ASP A 1 91 ? -6.852 -9.262 -20.572 1.00 82.50 91 ASP A CA 1
ATOM 700 C C . ASP A 1 91 ? -6.978 -8.234 -21.704 1.00 82.50 91 ASP A C 1
ATOM 702 O O . ASP A 1 91 ? -7.862 -8.337 -22.555 1.00 82.50 91 ASP A O 1
ATOM 706 N N . VAL A 1 92 ? -6.115 -7.219 -21.665 1.00 81.94 92 VAL A N 1
ATOM 707 C CA . VAL A 1 92 ? -6.064 -6.135 -22.659 1.00 81.94 92 VAL A CA 1
ATOM 708 C C . VAL A 1 92 ? -5.273 -6.526 -23.910 1.00 81.94 92 VAL A C 1
ATOM 710 O O . VAL A 1 92 ? -5.319 -5.827 -24.916 1.00 81.94 92 VAL A O 1
ATOM 713 N N . SER A 1 93 ? -4.572 -7.667 -23.907 1.00 80.25 93 SER A N 1
ATOM 714 C CA . SER A 1 93 ? -3.766 -8.106 -25.055 1.00 80.25 93 SER A CA 1
ATOM 715 C C . SER A 1 93 ? -4.613 -8.475 -26.274 1.00 80.25 93 SER A C 1
ATOM 717 O O . SER A 1 93 ? -4.100 -8.526 -27.388 1.00 80.25 93 SER A O 1
ATOM 719 N N . LYS A 1 94 ? -5.907 -8.735 -26.068 1.00 80.94 94 LYS A N 1
ATOM 720 C CA . LYS A 1 94 ? -6.875 -9.063 -27.124 1.00 80.94 94 LYS A CA 1
ATOM 721 C C . LYS A 1 94 ? -7.739 -7.871 -27.534 1.00 80.94 94 LYS A C 1
ATOM 723 O O . LYS A 1 94 ? -8.612 -8.030 -28.387 1.00 80.94 94 LYS A O 1
ATOM 728 N N . GLU A 1 95 ? -7.544 -6.704 -26.922 1.00 83.69 95 GLU A N 1
ATOM 729 C CA . GLU A 1 95 ? -8.282 -5.502 -27.296 1.00 83.69 95 GLU A CA 1
ATOM 730 C C . GLU A 1 95 ? -7.772 -4.972 -28.647 1.00 83.69 95 GLU A C 1
ATOM 732 O O . GLU A 1 95 ? -6.567 -5.005 -28.912 1.00 83.69 95 GLU A O 1
ATOM 737 N N . PRO A 1 96 ? -8.669 -4.516 -29.542 1.00 84.00 96 PRO A N 1
ATOM 738 C CA . PRO A 1 96 ? -8.276 -4.025 -30.855 1.00 84.00 96 PRO A CA 1
ATOM 739 C C . PRO A 1 96 ? -7.393 -2.784 -30.701 1.00 84.00 96 PRO A C 1
ATOM 741 O O . PRO A 1 96 ? -7.856 -1.717 -30.297 1.00 84.00 96 PRO A O 1
ATOM 744 N N . ARG A 1 97 ? -6.108 -2.929 -31.033 1.00 84.94 97 ARG A N 1
ATOM 745 C CA . ARG A 1 97 ? -5.145 -1.831 -31.039 1.00 84.94 97 ARG A CA 1
ATOM 746 C C . ARG A 1 97 ? -5.266 -1.068 -32.351 1.00 84.94 97 ARG A C 1
ATOM 748 O O . ARG A 1 97 ? -5.200 -1.654 -33.427 1.00 84.94 97 ARG A O 1
ATOM 755 N N . ILE A 1 98 ? -5.439 0.244 -32.258 1.00 83.44 98 ILE A N 1
ATOM 756 C CA . ILE A 1 98 ? -5.349 1.123 -33.422 1.00 83.44 98 ILE A CA 1
ATOM 757 C C . ILE A 1 98 ? -3.862 1.233 -33.774 1.00 83.44 98 ILE A C 1
ATOM 759 O O . ILE A 1 98 ? -3.075 1.741 -32.977 1.00 83.44 98 ILE A O 1
ATOM 763 N N . GLU A 1 99 ? -3.479 0.718 -34.940 1.00 84.81 99 GLU A N 1
ATOM 764 C CA . GLU A 1 99 ? -2.136 0.856 -35.508 1.00 84.81 99 GLU A CA 1
ATOM 765 C C . GLU A 1 99 ? -2.188 1.744 -36.753 1.00 84.81 99 GLU A C 1
ATOM 767 O O . GLU A 1 99 ? -3.146 1.704 -37.529 1.00 84.81 99 GLU A O 1
ATOM 772 N N . GLU A 1 100 ? -1.155 2.564 -36.945 1.00 83.31 100 GLU A N 1
ATOM 773 C CA . GLU A 1 100 ? -1.024 3.393 -38.139 1.00 83.31 100 GLU A CA 1
ATOM 774 C C . GLU A 1 100 ? -0.803 2.503 -39.365 1.00 83.31 100 GLU A C 1
ATOM 776 O O . GLU A 1 100 ? 0.224 1.837 -39.517 1.00 83.31 100 GLU A O 1
ATOM 781 N N . VAL A 1 101 ? -1.780 2.492 -40.269 1.00 79.38 101 VAL A N 1
ATOM 782 C CA . VAL A 1 101 ? -1.666 1.774 -41.536 1.00 79.38 101 VAL A CA 1
ATOM 783 C C . VAL A 1 101 ? -0.660 2.524 -42.409 1.00 79.38 101 VAL A C 1
ATOM 785 O O . VAL A 1 101 ? -0.961 3.602 -42.924 1.00 79.38 101 VAL A O 1
ATOM 788 N N . LYS A 1 102 ? 0.537 1.956 -42.616 1.00 71.06 102 LYS A N 1
ATOM 789 C CA . LYS A 1 102 ? 1.423 2.412 -43.697 1.00 71.06 102 LYS A CA 1
ATOM 790 C C . LYS A 1 102 ? 0.647 2.280 -45.001 1.00 71.06 102 LYS A C 1
ATOM 792 O O . LYS A 1 102 ? 0.266 1.180 -45.390 1.00 71.06 102 LYS A O 1
ATOM 797 N N . SER A 1 103 ? 0.391 3.402 -45.662 1.00 61.84 103 SER A N 1
ATOM 798 C CA . SER A 1 103 ? -0.364 3.477 -46.907 1.00 61.84 103 SER A CA 1
ATOM 799 C C . SER A 1 103 ? 0.440 2.896 -48.074 1.00 61.84 103 SER A C 1
ATOM 801 O O . SER A 1 103 ? 0.918 3.604 -48.957 1.00 61.84 103 SER A O 1
ATOM 803 N N . THR A 1 104 ? 0.569 1.572 -48.128 1.00 58.19 104 THR A N 1
ATOM 804 C CA . THR A 1 104 ? 0.844 0.884 -49.386 1.00 58.19 104 THR A CA 1
ATOM 805 C C . THR A 1 104 ? -0.405 1.008 -50.244 1.00 58.19 104 THR A C 1
ATOM 807 O O . THR A 1 104 ? -1.422 0.356 -50.010 1.00 58.19 104 THR A O 1
ATOM 810 N N . LYS A 1 105 ? -0.343 1.908 -51.231 1.00 58.06 105 LYS A N 1
ATOM 811 C CA . LYS A 1 105 ? -1.370 2.064 -52.263 1.00 58.06 105 LYS A CA 1
ATOM 812 C C . LYS A 1 105 ? -1.624 0.707 -52.925 1.00 58.06 105 LYS A C 1
ATOM 814 O O . LYS A 1 105 ? -0.894 0.302 -53.820 1.00 58.06 105 LYS A O 1
ATOM 819 N N . SER A 1 106 ? -2.680 0.024 -52.504 1.00 45.12 106 SER A N 1
ATOM 820 C CA . SER A 1 106 ? -3.315 -1.030 -53.283 1.00 45.12 106 SER A CA 1
ATOM 821 C C . SER A 1 106 ? -4.820 -0.806 -53.223 1.00 45.12 106 SER A C 1
ATOM 823 O O . SER A 1 106 ? -5.505 -1.034 -52.231 1.00 45.12 106 SER A O 1
ATOM 825 N N . SER A 1 107 ? -5.326 -0.234 -54.305 1.00 50.78 107 SER A N 1
ATOM 826 C CA . SER A 1 107 ? -6.744 -0.100 -54.578 1.00 50.78 107 SER A CA 1
ATOM 827 C C . SER A 1 107 ? -7.362 -1.483 -54.774 1.00 50.78 107 SER A C 1
ATOM 829 O O . SER A 1 107 ? -7.082 -2.120 -55.785 1.00 50.78 107 SER A O 1
ATOM 831 N N . SER A 1 108 ? -8.254 -1.930 -53.886 1.00 45.72 108 SER A N 1
ATOM 832 C CA . SER A 1 108 ? -9.338 -2.832 -54.299 1.00 45.72 108 SER A CA 1
ATOM 833 C C . SER A 1 108 ? -10.558 -2.797 -53.363 1.00 45.72 108 SER A C 1
ATOM 835 O O . SER A 1 108 ? -10.499 -3.108 -52.183 1.00 45.72 108 SER A O 1
ATOM 837 N N . LYS A 1 109 ? -11.658 -2.342 -53.972 1.00 39.53 109 LYS A N 1
ATOM 838 C CA . LYS A 1 109 ? -13.094 -2.556 -53.726 1.00 39.53 109 LYS A CA 1
ATOM 839 C C . LYS A 1 109 ? -13.613 -2.936 -52.327 1.00 39.53 109 LYS A C 1
ATOM 841 O O . LYS A 1 109 ? -13.523 -4.060 -51.854 1.00 39.53 109 LYS A O 1
ATOM 846 N N . ASN A 1 110 ? -14.390 -1.978 -51.834 1.00 47.31 110 ASN A N 1
ATOM 847 C CA . ASN A 1 110 ? -15.483 -2.054 -50.876 1.00 47.31 110 ASN A CA 1
ATOM 848 C C . ASN A 1 110 ? -16.488 -3.200 -51.161 1.00 47.31 110 ASN A C 1
ATOM 850 O O . ASN A 1 110 ? -17.047 -3.259 -52.256 1.00 47.31 110 ASN A O 1
ATOM 854 N N . THR A 1 111 ? -16.814 -4.012 -50.148 1.00 40.44 111 THR A N 1
ATOM 855 C CA . THR A 1 111 ? -18.142 -4.642 -50.004 1.00 40.44 111 THR A CA 1
ATOM 856 C C . THR A 1 111 ? -18.546 -4.645 -48.531 1.00 40.44 111 THR A C 1
ATOM 858 O O . THR A 1 111 ? -18.260 -5.586 -47.791 1.00 40.44 111 THR A O 1
ATOM 861 N N . ASN A 1 112 ? -19.241 -3.590 -48.105 1.00 51.25 112 ASN A N 1
ATOM 862 C CA . ASN A 1 112 ? -20.037 -3.610 -46.882 1.00 51.25 112 ASN A CA 1
ATOM 863 C C . ASN A 1 112 ? -21.117 -4.697 -47.011 1.00 51.25 112 ASN A C 1
ATOM 865 O O . ASN A 1 112 ? -22.082 -4.529 -47.755 1.00 51.25 112 ASN A O 1
ATOM 869 N N . LYS A 1 113 ? -20.978 -5.806 -46.276 1.00 45.72 113 LYS A N 1
ATOM 870 C CA . LYS A 1 113 ? -22.106 -6.690 -45.963 1.00 45.72 113 LYS A CA 1
ATOM 871 C C . LYS A 1 113 ? -22.661 -6.291 -44.601 1.00 45.72 113 LYS A C 1
ATOM 873 O O . LYS A 1 113 ? -22.011 -6.477 -43.576 1.00 45.72 113 LYS A O 1
ATOM 878 N N . ALA A 1 114 ? -23.863 -5.722 -44.620 1.00 48.00 114 ALA A N 1
ATOM 879 C CA . ALA A 1 114 ? -24.652 -5.421 -43.437 1.00 48.00 114 ALA A CA 1
ATOM 880 C C . ALA A 1 114 ? -24.874 -6.689 -42.594 1.00 48.00 114 ALA A C 1
ATOM 882 O O . ALA A 1 114 ? -25.223 -7.748 -43.119 1.00 48.00 114 ALA A O 1
ATOM 883 N N . LYS A 1 115 ? -24.676 -6.575 -41.278 1.00 48.25 115 LYS A N 1
ATOM 884 C CA . LYS A 1 115 ? -25.039 -7.610 -40.304 1.00 48.25 115 LYS A CA 1
ATOM 885 C C . LYS A 1 115 ? -26.529 -7.430 -39.964 1.00 48.25 115 LYS A C 1
ATOM 887 O O . LYS A 1 115 ? -26.921 -6.296 -39.691 1.00 48.25 115 LYS A O 1
ATOM 892 N N . PRO A 1 116 ? -27.365 -8.482 -39.981 1.00 42.53 116 PRO A N 1
ATOM 893 C CA . PRO A 1 116 ? -28.792 -8.346 -39.709 1.00 42.53 116 PRO A CA 1
ATOM 894 C C . PRO A 1 116 ? -29.032 -7.955 -38.245 1.00 42.53 116 PRO A C 1
ATOM 896 O O . PRO A 1 116 ? -28.544 -8.608 -37.319 1.00 42.53 116 PRO A O 1
ATOM 899 N N . THR A 1 117 ? -29.788 -6.879 -38.042 1.00 46.84 117 THR A N 1
ATOM 900 C CA . THR A 1 117 ? -30.347 -6.471 -36.754 1.00 46.84 117 THR A CA 1
ATOM 901 C C . THR A 1 117 ? -31.376 -7.504 -36.305 1.00 46.84 117 THR A C 1
ATOM 903 O O . THR A 1 117 ? -32.367 -7.766 -36.980 1.00 46.84 117 THR A O 1
ATOM 906 N N . ARG A 1 118 ? -31.136 -8.118 -35.146 1.00 52.78 118 ARG A N 1
ATOM 907 C CA . ARG A 1 118 ? -32.115 -8.973 -34.471 1.00 52.78 118 ARG A CA 1
ATOM 908 C C . ARG A 1 118 ? -33.258 -8.072 -33.968 1.00 52.78 118 ARG A C 1
ATOM 910 O O . ARG A 1 118 ? -32.947 -7.070 -33.322 1.00 52.78 118 ARG A O 1
ATOM 917 N N . PRO A 1 119 ? -34.541 -8.365 -34.250 1.00 53.12 119 PRO A N 1
ATOM 918 C CA . PRO A 1 119 ? -35.636 -7.547 -33.743 1.00 53.12 119 PRO A CA 1
ATOM 919 C C . PRO A 1 119 ? -35.660 -7.604 -32.211 1.00 53.12 119 PRO A C 1
ATOM 921 O O . PRO A 1 119 ? -35.484 -8.670 -31.612 1.00 53.12 119 PRO A O 1
ATOM 924 N N . ALA A 1 120 ? -35.823 -6.435 -31.590 1.00 57.25 120 ALA A N 1
ATOM 925 C CA . ALA A 1 120 ? -35.988 -6.295 -30.151 1.00 57.25 120 ALA A CA 1
ATOM 926 C C . ALA A 1 120 ? -37.239 -7.066 -29.704 1.00 57.25 120 ALA A C 1
ATOM 928 O O . ALA A 1 120 ? -38.304 -6.926 -30.303 1.00 57.25 120 ALA A O 1
ATOM 929 N N . ALA A 1 121 ? -37.099 -7.897 -28.671 1.00 64.25 121 ALA A N 1
ATOM 930 C CA . ALA A 1 121 ? -38.243 -8.544 -28.042 1.00 64.25 121 ALA A CA 1
ATOM 931 C C . ALA A 1 121 ? -39.160 -7.468 -27.424 1.00 64.25 121 ALA A C 1
ATOM 933 O O . ALA A 1 121 ? -38.637 -6.517 -26.833 1.00 64.25 121 ALA A O 1
ATOM 934 N N . PRO A 1 122 ? -40.494 -7.586 -27.547 1.00 70.38 122 PRO A N 1
ATOM 935 C CA . PRO A 1 122 ? -41.406 -6.674 -26.872 1.00 70.38 122 PRO A CA 1
ATOM 936 C C . PRO A 1 122 ? -41.264 -6.804 -25.343 1.00 70.38 122 PRO A C 1
ATOM 938 O O . PRO A 1 122 ? -40.967 -7.897 -24.846 1.00 70.38 122 PRO A O 1
ATOM 941 N N . PRO A 1 123 ? -41.443 -5.705 -24.587 1.00 70.25 123 PRO A N 1
ATOM 942 C CA . PRO A 1 123 ? -41.392 -5.733 -23.129 1.00 70.25 123 PRO A CA 1
ATOM 943 C C . PRO A 1 123 ? -42.480 -6.664 -22.563 1.00 70.25 123 PRO A C 1
ATOM 945 O O . PRO A 1 123 ? -43.564 -6.750 -23.144 1.00 70.25 123 PRO A O 1
ATOM 948 N N . PRO A 1 124 ? -42.221 -7.367 -21.443 1.00 64.56 124 PRO A N 1
ATOM 949 C CA . PRO A 1 124 ? -43.220 -8.228 -20.826 1.00 64.56 124 PRO A CA 1
ATOM 950 C C . PRO A 1 124 ? -44.412 -7.401 -20.326 1.00 64.56 124 PRO A C 1
ATOM 952 O O . PRO A 1 124 ? -44.255 -6.424 -19.594 1.00 64.56 124 PRO A O 1
ATOM 955 N N . GLU A 1 125 ? -45.604 -7.823 -20.736 1.00 61.25 125 GLU A N 1
ATOM 956 C CA . GLU A 1 125 ? -46.893 -7.261 -20.345 1.00 61.25 125 GLU A CA 1
ATOM 957 C C . GLU A 1 125 ? -47.138 -7.489 -18.844 1.00 61.25 125 GLU A C 1
ATOM 959 O O . GLU A 1 125 ? -47.236 -8.626 -18.373 1.00 61.25 125 GLU A O 1
ATOM 964 N N . VAL A 1 126 ? -47.206 -6.403 -18.071 1.00 64.94 126 VAL A N 1
ATOM 965 C CA . VAL A 1 126 ? -47.507 -6.447 -16.635 1.00 64.94 126 VAL A CA 1
ATOM 966 C C . VAL A 1 126 ? -49.021 -6.561 -16.466 1.00 64.94 126 VAL A C 1
ATOM 968 O O . VAL A 1 126 ? -49.750 -5.599 -16.698 1.00 64.94 126 VAL A O 1
ATOM 971 N N . LYS A 1 127 ? -49.506 -7.736 -16.054 1.00 65.88 127 LYS A N 1
ATOM 972 C CA . LYS A 1 127 ? -50.911 -7.917 -15.665 1.00 65.88 127 LYS A CA 1
ATOM 973 C C . LYS A 1 127 ? -51.141 -7.303 -14.277 1.00 65.88 127 LYS A C 1
ATOM 975 O O . LYS A 1 127 ? -50.370 -7.616 -13.367 1.00 65.88 127 LYS A O 1
ATOM 980 N N . PRO A 1 128 ? -52.176 -6.469 -14.073 1.00 58.34 128 PRO A N 1
ATOM 981 C CA . PRO A 1 128 ? -52.495 -5.960 -12.746 1.00 58.34 128 PRO A CA 1
ATOM 982 C C . PRO A 1 128 ? -52.976 -7.106 -11.846 1.00 58.34 128 PRO A C 1
ATOM 984 O O . PRO A 1 128 ? -53.902 -7.839 -12.194 1.00 58.34 128 PRO A O 1
ATOM 987 N N . LEU A 1 129 ? -52.338 -7.256 -10.683 1.00 58.50 129 LEU A N 1
ATOM 988 C CA . LEU A 1 129 ? -52.846 -8.080 -9.589 1.00 58.50 129 LEU A CA 1
ATOM 989 C C . LEU A 1 129 ? -54.118 -7.417 -9.051 1.00 58.50 129 LEU A C 1
ATOM 991 O O . LEU A 1 129 ? -54.055 -6.418 -8.337 1.00 58.50 129 LEU A O 1
ATOM 995 N N . LEU A 1 130 ? -55.272 -7.967 -9.422 1.00 54.16 130 LEU A N 1
ATOM 996 C CA . LEU A 1 130 ? -56.527 -7.695 -8.737 1.00 54.16 130 LEU A CA 1
ATOM 997 C C . LEU A 1 130 ? -56.460 -8.388 -7.373 1.00 54.16 130 LEU A C 1
ATOM 999 O O . LEU A 1 130 ? -56.478 -9.614 -7.300 1.00 54.16 130 LEU A O 1
ATOM 1003 N N . TYR A 1 131 ? -56.354 -7.599 -6.307 1.00 51.09 131 TYR A N 1
ATOM 1004 C CA . TYR A 1 131 ? -56.632 -8.067 -4.955 1.00 51.09 131 TYR A CA 1
ATOM 1005 C C . TYR A 1 131 ? -58.125 -7.858 -4.689 1.00 51.09 131 TYR A C 1
ATOM 1007 O O . TYR A 1 131 ? -58.575 -6.722 -4.541 1.00 51.09 131 TYR A O 1
ATOM 1015 N N . THR A 1 132 ? -58.878 -8.958 -4.694 1.00 54.56 132 THR A N 1
ATOM 1016 C CA . THR A 1 132 ? -60.145 -9.105 -3.961 1.00 54.56 132 THR A CA 1
ATOM 1017 C C . THR A 1 132 ? -59.859 -9.683 -2.590 1.00 54.56 132 THR A C 1
ATOM 1019 O O . THR A 1 132 ? -59.056 -10.646 -2.556 1.00 54.56 132 THR A O 1
#

Sequence (132 aa):
EMECINVPVSVGVGRKWSDAKGTEATVYDCIVSPVVMTDAEKDTTGTAKDGLCQLALQYVETKYSVRLDRRYKLPKAQYKGGPVIPQRVRDVSKEPRIEEVKSTKSSSKNTNKAKPTRPAAPPPEVKPLLYT